Protein AF-0000000079720650 (afdb_homodimer)

Structure (mmCIF, N/CA/C/O backbone):
data_AF-0000000079720650-model_v1
#
loop_
_entity.id
_entity.type
_entity.pdbx_description
1 polymer 'Uncharacterized protein'
#
loop_
_atom_site.group_PDB
_atom_site.id
_atom_site.type_symbol
_atom_site.label_atom_id
_atom_site.label_alt_id
_atom_site.label_comp_id
_atom_site.label_asym_id
_atom_site.label_entity_id
_atom_site.label_seq_id
_atom_site.pdbx_PDB_ins_code
_atom_site.Cartn_x
_atom_site.Cartn_y
_atom_site.Cartn_z
_atom_site.occupancy
_atom_site.B_iso_or_equiv
_atom_site.auth_seq_id
_atom_site.auth_comp_id
_atom_site.auth_asym_id
_atom_site.auth_atom_id
_atom_site.pdbx_PDB_model_num
ATOM 1 N N . MET A 1 1 ? 18.891 -7.133 4.051 1 75 1 MET A N 1
ATOM 2 C CA . MET A 1 1 ? 18.141 -6.496 5.133 1 75 1 MET A CA 1
ATOM 3 C C . MET A 1 1 ? 16.641 -6.582 4.875 1 75 1 MET A C 1
ATOM 5 O O . MET A 1 1 ? 16.172 -6.305 3.768 1 75 1 MET A O 1
ATOM 9 N N . LYS A 1 2 ? 15.773 -7.188 5.703 1 91.5 2 LYS A N 1
ATOM 10 C CA . LYS A 1 2 ? 14.336 -7.398 5.562 1 91.5 2 LYS A CA 1
ATOM 11 C C . LYS A 1 2 ? 13.57 -6.105 5.824 1 91.5 2 LYS A C 1
ATOM 13 O O . LYS A 1 2 ? 13.977 -5.285 6.648 1 91.5 2 LYS A O 1
ATOM 18 N N . GLN A 1 3 ? 12.688 -5.852 5.008 1 97.38 3 GLN A N 1
ATOM 19 C CA . GLN A 1 3 ? 11.891 -4.633 5.113 1 97.38 3 GLN A CA 1
ATOM 20 C C . GLN A 1 3 ? 10.445 -4.887 4.699 1 97.38 3 GLN A C 1
ATOM 22 O O . GLN A 1 3 ? 10.117 -5.953 4.18 1 97.38 3 GLN A O 1
ATOM 27 N N . THR A 1 4 ? 9.57 -3.91 5.004 1 98.44 4 THR A N 1
ATOM 28 C CA . THR A 1 4 ? 8.211 -3.9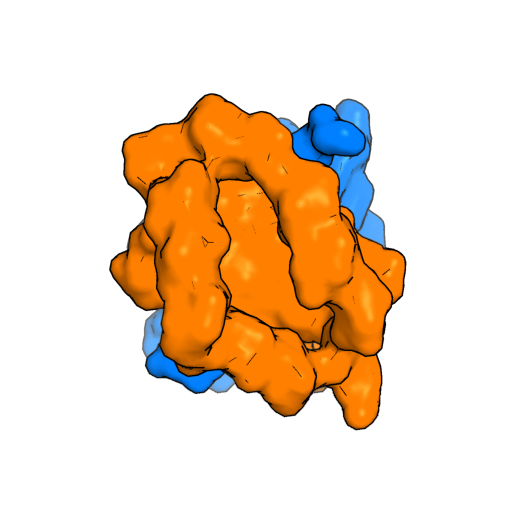36 4.473 1 98.44 4 THR A CA 1
ATOM 29 C C . THR A 1 4 ? 8.164 -3.293 3.088 1 98.44 4 THR A C 1
ATOM 31 O O . THR A 1 4 ? 8.773 -2.244 2.863 1 98.44 4 THR A O 1
ATOM 34 N N . ILE A 1 5 ? 7.543 -3.967 2.119 1 98.62 5 ILE A N 1
ATOM 35 C CA . ILE A 1 5 ? 7.379 -3.465 0.759 1 98.62 5 ILE A CA 1
ATOM 36 C C . ILE A 1 5 ? 5.902 -3.471 0.381 1 98.62 5 ILE A C 1
ATOM 38 O O . ILE A 1 5 ? 5.18 -4.426 0.682 1 98.62 5 ILE A O 1
ATOM 42 N N . VAL A 1 6 ? 5.445 -2.412 -0.229 1 98.81 6 VAL A N 1
ATOM 43 C CA . VAL A 1 6 ? 4.094 -2.355 -0.769 1 98.81 6 VAL A CA 1
ATOM 44 C C . VAL A 1 6 ? 4.137 -2.451 -2.291 1 98.81 6 VAL A C 1
ATOM 46 O O . VAL A 1 6 ? 4.98 -1.823 -2.934 1 98.81 6 VAL A O 1
ATOM 49 N N . THR A 1 7 ? 3.254 -3.27 -2.885 1 98.69 7 THR A N 1
ATOM 50 C CA . THR A 1 7 ? 3.104 -3.299 -4.336 1 98.69 7 THR A CA 1
ATOM 51 C C . THR A 1 7 ? 1.663 -3.002 -4.738 1 98.69 7 THR A C 1
ATOM 53 O O . THR A 1 7 ? 0.732 -3.266 -3.973 1 98.69 7 THR A O 1
ATOM 56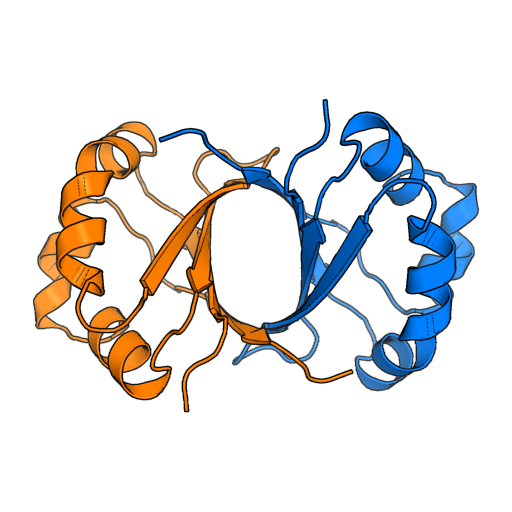 N N . ARG A 1 8 ? 1.528 -2.482 -5.883 1 98.62 8 ARG A N 1
ATOM 57 C CA . ARG A 1 8 ? 0.218 -2.26 -6.484 1 98.62 8 ARG A CA 1
ATOM 58 C C . ARG A 1 8 ? 0.224 -2.639 -7.965 1 98.62 8 ARG A C 1
ATOM 60 O O . ARG A 1 8 ? 1.179 -2.338 -8.68 1 98.62 8 ARG A O 1
ATOM 67 N N . HIS A 1 9 ? -0.815 -3.24 -8.391 1 98.69 9 HIS A N 1
ATOM 68 C CA . HIS A 1 9 ? -1.041 -3.518 -9.805 1 98.69 9 HIS A CA 1
ATOM 69 C C . HIS A 1 9 ? -2.521 -3.742 -10.086 1 98.69 9 HIS A C 1
ATOM 71 O O . HIS A 1 9 ? -3.311 -3.965 -9.172 1 98.69 9 HIS A O 1
ATOM 77 N N . ARG A 1 10 ? -2.842 -3.611 -11.367 1 98.69 10 ARG A N 1
ATOM 78 C CA . ARG A 1 10 ? -4.18 -3.988 -11.82 1 98.69 10 ARG A CA 1
ATOM 79 C C . ARG A 1 10 ? -4.211 -5.441 -12.281 1 98.69 10 ARG A C 1
ATOM 81 O O . ARG A 1 10 ? -3.168 -6.023 -12.586 1 98.69 10 ARG A O 1
ATOM 88 N N . VAL A 1 11 ? -5.391 -5.934 -12.289 1 98.81 11 VAL A N 1
ATOM 89 C CA . VAL A 1 11 ? -5.605 -7.285 -12.789 1 98.81 11 VAL A CA 1
ATOM 90 C C . VAL A 1 11 ? -6.73 -7.285 -13.82 1 98.81 11 VAL A C 1
ATOM 92 O O . VAL A 1 11 ? -7.594 -6.402 -13.805 1 98.81 11 VAL A O 1
ATOM 95 N N . GLY A 1 12 ? -6.695 -8.211 -14.672 1 98.75 12 GLY A N 1
ATOM 96 C CA . GLY A 1 12 ? -7.711 -8.305 -15.711 1 98.75 12 GLY A CA 1
ATOM 97 C C . GLY A 1 12 ? -9.039 -8.82 -15.195 1 98.75 12 GLY A C 1
ATOM 98 O O . GLY A 1 12 ? -10.094 -8.477 -15.734 1 98.75 12 GLY A O 1
ATOM 99 N N . ASN A 1 13 ? -9.023 -9.70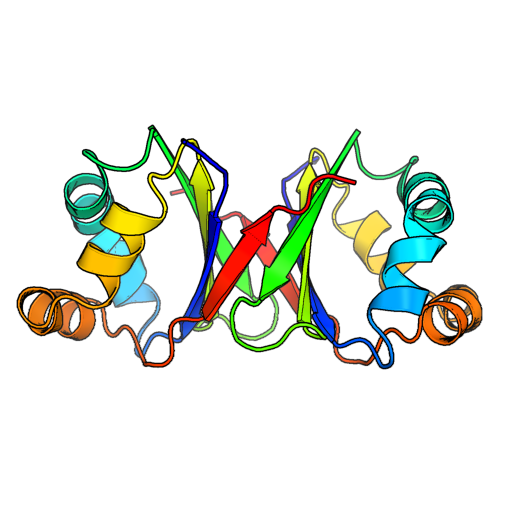3 -14.148 1 98.62 13 ASN A N 1
ATOM 100 C CA . ASN A 1 13 ? -10.195 -10.312 -13.531 1 98.62 13 ASN A CA 1
ATOM 101 C C . ASN A 1 13 ? -9.961 -10.609 -12.055 1 98.62 13 ASN A C 1
ATOM 103 O O . ASN A 1 13 ? -9.234 -11.547 -11.711 1 98.62 13 ASN A O 1
ATOM 107 N N . ILE A 1 14 ? -10.633 -9.914 -11.172 1 98.38 14 ILE A N 1
ATOM 108 C CA . ILE A 1 14 ? -10.352 -9.938 -9.742 1 98.38 14 ILE A CA 1
ATOM 109 C C . ILE A 1 14 ? -10.719 -11.305 -9.172 1 98.38 14 ILE A C 1
ATOM 111 O O . ILE A 1 14 ? -10.023 -11.828 -8.297 1 98.38 14 ILE A O 1
ATOM 115 N N . GLU A 1 15 ? -11.766 -11.867 -9.68 1 97.94 15 GLU A N 1
ATOM 116 C CA . GLU A 1 15 ? -12.148 -13.188 -9.18 1 97.94 15 GLU A CA 1
ATOM 117 C C . GLU A 1 15 ? -11.07 -14.227 -9.477 1 97.94 15 GLU A C 1
ATOM 119 O O . GLU A 1 15 ? -10.695 -15.008 -8.602 1 97.94 15 GLU A O 1
ATOM 124 N N . THR A 1 16 ? -10.641 -14.25 -10.688 1 98.5 16 THR A N 1
ATOM 125 C CA . THR A 1 16 ? -9.555 -15.141 -11.086 1 98.5 16 THR A CA 1
ATOM 126 C C . THR A 1 16 ? -8.32 -14.906 -10.219 1 98.5 16 THR A C 1
ATOM 128 O O . THR A 1 16 ? -7.699 -15.859 -9.742 1 98.5 16 THR A O 1
ATOM 131 N N . TRP A 1 17 ? -7.957 -13.688 -10.039 1 98.69 17 TRP A N 1
ATOM 132 C CA . TRP A 1 17 ? -6.773 -13.336 -9.266 1 98.69 17 TRP A CA 1
ATOM 133 C C . TRP A 1 17 ? -6.91 -13.812 -7.824 1 98.69 17 TRP A C 1
ATOM 135 O O . TRP A 1 17 ? -5.988 -14.422 -7.273 1 98.69 17 TRP A O 1
ATOM 145 N N . LEU A 1 18 ? -8.07 -13.547 -7.223 1 98.12 18 LEU A N 1
ATOM 146 C CA . LEU A 1 18 ? -8.281 -13.914 -5.828 1 98.12 18 LEU A CA 1
ATOM 147 C 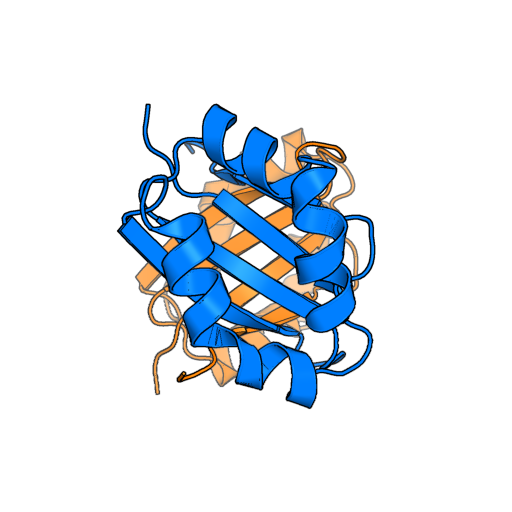C . LEU A 1 18 ? -8.227 -15.422 -5.645 1 98.12 18 LEU A C 1
ATOM 149 O O . LEU A 1 18 ? -7.711 -15.914 -4.641 1 98.12 18 LEU A O 1
ATOM 153 N N . LYS A 1 19 ? -8.633 -16.188 -6.562 1 97.75 19 LYS A N 1
ATOM 154 C CA . LYS A 1 19 ? -8.633 -17.656 -6.496 1 97.75 19 LYS A CA 1
ATOM 155 C C . LYS A 1 19 ? -7.215 -18.203 -6.504 1 97.75 19 LYS A C 1
ATOM 157 O O . LYS A 1 19 ? -6.984 -19.344 -6.07 1 97.75 19 LYS A O 1
ATOM 162 N N . GLY A 1 20 ? -6.312 -17.422 -6.941 1 97.62 20 GLY A N 1
ATOM 163 C CA . GLY A 1 20 ? -4.93 -17.859 -7.055 1 97.62 20 GLY A CA 1
ATOM 164 C C . GLY A 1 20 ? -4.102 -17.547 -5.824 1 97.62 20 GLY A C 1
ATOM 165 O O . GLY A 1 20 ? -2.873 -17.609 -5.859 1 97.62 20 GLY A O 1
ATOM 166 N N . HIS A 1 21 ? -4.695 -17.281 -4.723 1 97.5 21 HIS A N 1
ATOM 167 C CA . HIS A 1 21 ? -4.008 -16.828 -3.514 1 97.5 21 HIS A CA 1
ATOM 168 C C . HIS A 1 21 ? -2.93 -17.812 -3.092 1 97.5 21 HIS A C 1
ATOM 170 O O . HIS A 1 21 ? -1.796 -17.422 -2.809 1 97.5 21 HIS A O 1
ATOM 176 N N . GLU A 1 22 ? -3.186 -19.125 -3.107 1 97 22 GLU A N 1
ATOM 177 C CA . GLU A 1 22 ? -2.227 -20.125 -2.639 1 97 22 GLU A CA 1
ATOM 178 C C . GLU A 1 22 ? -0.995 -20.172 -3.537 1 97 22 GLU A C 1
ATOM 180 O O . GLU A 1 22 ? 0.111 -20.453 -3.068 1 97 22 GLU A O 1
ATOM 185 N N . ASP A 1 23 ? -1.161 -19.859 -4.812 1 96.88 23 ASP A N 1
ATOM 186 C CA . ASP A 1 23 ? -0.017 -19.781 -5.715 1 96.88 23 ASP A CA 1
ATOM 187 C C . ASP A 1 23 ? 0.953 -18.688 -5.266 1 96.88 23 ASP A C 1
ATOM 189 O O . ASP A 1 23 ? 2.17 -18.875 -5.289 1 96.88 23 ASP A O 1
ATOM 193 N N . ARG A 1 24 ? 0.42 -17.609 -4.859 1 96.38 24 ARG A N 1
ATOM 194 C CA . ARG A 1 24 ? 1.246 -16.484 -4.441 1 96.38 24 ARG A CA 1
ATOM 195 C C . ARG A 1 24 ? 1.934 -16.766 -3.111 1 96.38 24 ARG A C 1
ATOM 197 O O . ARG A 1 24 ? 3.076 -16.359 -2.896 1 96.38 24 ARG A O 1
ATOM 204 N N . VAL A 1 25 ? 1.177 -17.406 -2.209 1 97.25 25 VAL A N 1
ATOM 205 C CA . VAL A 1 25 ? 1.794 -17.797 -0.947 1 97.25 25 VAL A CA 1
ATOM 206 C C . VAL A 1 25 ? 3.035 -18.641 -1.223 1 97.25 25 VAL A C 1
ATOM 208 O O . VAL A 1 25 ? 4.105 -18.391 -0.666 1 97.25 25 VAL A O 1
ATOM 211 N N . LYS A 1 26 ? 2.898 -19.625 -2.117 1 97.38 26 LYS A N 1
ATOM 212 C CA . LYS A 1 26 ? 4.023 -20.484 -2.463 1 97.38 26 LYS A CA 1
ATOM 213 C C . LYS A 1 26 ? 5.125 -19.703 -3.17 1 97.38 26 LYS A C 1
ATOM 215 O O . LYS A 1 26 ? 6.309 -19.875 -2.869 1 97.38 26 LYS A O 1
ATOM 220 N N . LEU A 1 27 ? 4.738 -18.875 -4.078 1 97.31 27 LEU A N 1
ATOM 221 C CA . LEU A 1 27 ? 5.672 -18.125 -4.914 1 97.31 27 LEU A CA 1
ATOM 222 C C . LEU A 1 27 ? 6.566 -17.234 -4.062 1 97.31 27 LEU A C 1
ATOM 224 O O . LEU A 1 27 ? 7.766 -17.109 -4.324 1 97.31 27 LEU A O 1
ATOM 228 N N . PHE A 1 28 ? 6 -16.578 -3.033 1 97.75 28 PHE A N 1
ATOM 229 C CA . PHE A 1 28 ? 6.738 -15.562 -2.303 1 97.75 28 PHE A CA 1
ATOM 230 C C . PHE A 1 28 ? 7.25 -16.109 -0.975 1 97.75 28 PHE A C 1
ATOM 232 O O . PHE A 1 28 ? 7.945 -15.406 -0.236 1 97.75 28 PHE A O 1
ATOM 239 N N . ALA A 1 29 ? 7.086 -17.391 -0.61 1 97.25 29 ALA A N 1
ATOM 240 C CA . ALA A 1 29 ? 7.336 -17.984 0.706 1 97.25 29 ALA A CA 1
ATOM 241 C C . ALA A 1 29 ? 8.797 -17.828 1.104 1 97.25 29 ALA A C 1
ATOM 243 O O . ALA A 1 29 ? 9.117 -17.672 2.285 1 97.25 29 ALA A O 1
ATOM 244 N N . ASP A 1 30 ? 9.68 -17.797 0.178 1 96.75 30 ASP A N 1
ATOM 245 C CA . ASP A 1 30 ? 11.102 -17.828 0.494 1 96.75 30 ASP A CA 1
ATOM 246 C C . ASP A 1 30 ? 11.648 -16.422 0.712 1 96.75 30 ASP A C 1
ATOM 248 O O . ASP A 1 30 ? 12.766 -16.25 1.193 1 96.75 30 ASP A O 1
ATOM 252 N N . VAL A 1 31 ? 10.836 -15.398 0.422 1 97.62 31 VAL A N 1
ATOM 253 C CA . VAL A 1 31 ? 11.461 -14.078 0.391 1 97.62 31 VAL A CA 1
ATOM 254 C C . VAL A 1 31 ? 10.68 -13.117 1.285 1 97.62 31 VAL A C 1
ATOM 256 O O . VAL A 1 31 ? 11.062 -11.961 1.456 1 97.62 31 VAL A O 1
ATOM 259 N N . VAL A 1 32 ? 9.492 -13.531 1.832 1 98 32 VAL A N 1
ATOM 260 C CA . VAL A 1 32 ? 8.695 -12.734 2.764 1 98 32 VAL A CA 1
ATOM 261 C C . VAL A 1 32 ? 8.203 -13.617 3.906 1 98 32 VAL A C 1
ATOM 263 O O . VAL A 1 32 ? 8.078 -14.828 3.75 1 98 32 VAL A O 1
ATOM 266 N N . SER A 1 33 ? 7.898 -13.055 5.02 1 98.19 33 SER A N 1
ATOM 267 C CA . SER A 1 33 ? 7.309 -13.797 6.129 1 98.19 33 SER A CA 1
ATOM 268 C C . SER A 1 33 ? 5.797 -13.906 5.98 1 98.19 33 SER A C 1
ATOM 270 O O . SER A 1 33 ? 5.203 -14.922 6.363 1 98.19 33 SER A O 1
ATOM 272 N N . SER A 1 34 ? 5.168 -12.828 5.477 1 97.94 34 SER A N 1
ATOM 273 C CA . SER A 1 34 ? 3.727 -12.75 5.262 1 97.94 34 SER A CA 1
ATOM 274 C C . SER A 1 34 ? 3.369 -11.586 4.34 1 97.94 34 SER A C 1
ATOM 276 O O . SER A 1 34 ? 4.223 -10.766 4.008 1 97.94 34 SER A O 1
ATOM 278 N N . PHE A 1 35 ? 2.174 -11.617 3.873 1 98.25 35 PHE A N 1
ATOM 279 C CA . PHE A 1 35 ? 1.646 -10.453 3.174 1 98.25 35 PHE A CA 1
ATOM 280 C C . PHE A 1 35 ? 0.141 -10.336 3.383 1 98.25 35 PHE A C 1
ATOM 282 O O . PHE A 1 35 ? -0.53 -11.32 3.693 1 98.25 35 PHE A O 1
ATOM 289 N N . ARG A 1 36 ? -0.375 -9.156 3.279 1 98.56 36 ARG A N 1
ATOM 290 C CA . ARG A 1 36 ? -1.796 -8.828 3.309 1 98.56 36 ARG A CA 1
ATOM 291 C C . ARG A 1 36 ? -2.248 -8.25 1.972 1 98.56 36 ARG A C 1
ATOM 293 O O . ARG A 1 36 ? -1.479 -7.566 1.29 1 98.56 36 ARG A O 1
ATOM 300 N N . THR A 1 37 ? -3.424 -8.555 1.643 1 98.75 37 THR A N 1
ATOM 301 C CA . THR A 1 37 ? -4 -8.133 0.372 1 98.75 37 THR A CA 1
ATOM 302 C C . THR A 1 37 ? -5.047 -7.043 0.591 1 98.75 37 THR A C 1
ATOM 304 O O . THR A 1 37 ? -5.871 -7.141 1.504 1 98.75 37 THR A O 1
ATOM 307 N N . PHE A 1 38 ? -5.02 -6.047 -0.186 1 98.69 38 PHE A N 1
ATOM 308 C CA . PHE A 1 38 ? -5.977 -4.949 -0.192 1 98.69 38 PHE A CA 1
ATOM 309 C C . PHE A 1 38 ? -6.547 -4.734 -1.589 1 98.69 38 PHE A C 1
ATOM 311 O O . PHE A 1 38 ? -5.922 -5.105 -2.584 1 98.69 38 PHE A O 1
ATOM 318 N N . GLN A 1 39 ? -7.727 -4.137 -1.605 1 98.38 39 GLN A N 1
ATOM 319 C CA . GLN A 1 39 ? -8.367 -3.721 -2.85 1 98.38 39 GLN A CA 1
ATOM 320 C C . GLN A 1 39 ? -8.766 -2.248 -2.795 1 98.38 39 GLN A C 1
ATOM 322 O O . GLN A 1 39 ? -9.273 -1.775 -1.777 1 98.38 39 GLN A O 1
ATOM 327 N N . ASP A 1 40 ? -8.477 -1.533 -4 1 97.88 40 ASP A N 1
ATOM 328 C CA . ASP A 1 40 ? -8.93 -0.147 -4.051 1 97.88 40 ASP A CA 1
ATOM 329 C C . ASP A 1 40 ? -10.445 -0.06 -3.926 1 97.88 40 ASP A C 1
ATOM 331 O O . ASP A 1 40 ? -11.172 -0.788 -4.605 1 97.88 40 ASP A O 1
ATOM 335 N N . ALA A 1 41 ? -10.844 0.917 -3.109 1 95.62 41 ALA A N 1
ATOM 336 C CA . ALA A 1 41 ? -12.273 1.056 -2.834 1 95.62 41 ALA A CA 1
ATOM 337 C C . ALA A 1 41 ? -13.039 1.424 -4.098 1 95.62 41 ALA A C 1
ATOM 339 O O . ALA A 1 41 ? -14.18 0.994 -4.285 1 95.62 41 ALA A O 1
ATOM 340 N N . ASN A 1 42 ? -12.422 2.156 -5.012 1 95.56 42 ASN A N 1
ATOM 341 C CA . ASN A 1 42 ? -13.141 2.674 -6.172 1 95.56 42 ASN A CA 1
ATOM 342 C C . ASN A 1 42 ? -12.75 1.938 -7.449 1 95.56 42 ASN A C 1
ATOM 344 O O . ASN A 1 42 ? -13.203 2.287 -8.539 1 95.56 42 ASN A O 1
ATOM 348 N N . ASP A 1 43 ? -11.867 1.008 -7.406 1 97.69 43 ASP A N 1
ATOM 349 C CA . ASP A 1 43 ? -11.445 0.177 -8.531 1 97.69 43 ASP A CA 1
ATOM 350 C C . ASP A 1 43 ? -11.148 -1.251 -8.078 1 97.69 43 ASP A C 1
ATOM 352 O O . ASP A 1 43 ? -10.016 -1.573 -7.723 1 97.69 43 ASP A O 1
ATOM 356 N N . PRO A 1 44 ? -12.094 -2.107 -8.141 1 95.94 44 PRO A N 1
ATOM 357 C CA . PRO A 1 44 ? -11.922 -3.457 -7.598 1 95.94 44 PRO A CA 1
ATOM 358 C C . PRO A 1 44 ? -10.836 -4.25 -8.32 1 95.94 44 PRO A C 1
ATOM 360 O O . PRO A 1 44 ? -10.414 -5.305 -7.84 1 95.94 44 PRO A O 1
ATOM 363 N N . ASN A 1 45 ? -10.414 -3.828 -9.477 1 98.56 45 ASN A N 1
ATOM 364 C CA . ASN A 1 45 ? -9.383 -4.555 -10.211 1 98.56 45 ASN A CA 1
ATOM 365 C C . ASN A 1 45 ? -7.988 -4.02 -9.891 1 98.56 45 ASN A C 1
ATOM 367 O O . ASN A 1 45 ? -7.008 -4.43 -10.508 1 98.56 45 ASN A O 1
ATOM 371 N N . SER A 1 46 ? -7.902 -3.117 -8.977 1 98.56 46 SER A N 1
ATOM 372 C CA . SER A 1 46 ? -6.633 -2.617 -8.461 1 98.56 46 SER A CA 1
ATOM 373 C C . SER A 1 46 ? -6.309 -3.221 -7.098 1 98.56 46 SER A C 1
ATOM 375 O O . SER A 1 46 ? -7.07 -3.051 -6.141 1 98.56 46 SER A O 1
ATOM 377 N N . VAL A 1 47 ? -5.145 -3.984 -7.004 1 98.75 47 VAL A N 1
ATOM 378 C CA . VAL A 1 47 ? -4.812 -4.711 -5.781 1 98.75 47 VAL A CA 1
ATOM 379 C C . VAL A 1 47 ? -3.506 -4.172 -5.203 1 98.75 47 VAL A C 1
ATOM 381 O O . VAL A 1 47 ? -2.615 -3.75 -5.945 1 98.75 47 VAL A O 1
ATOM 384 N N . VAL A 1 48 ? -3.463 -4.168 -3.951 1 98.81 48 VAL A N 1
ATOM 385 C CA . VAL A 1 48 ? -2.295 -3.775 -3.168 1 98.81 48 VAL A CA 1
ATOM 386 C C . VAL A 1 48 ? -1.861 -4.93 -2.271 1 98.81 48 VAL A C 1
ATOM 388 O O . VAL A 1 48 ? -2.699 -5.598 -1.658 1 98.81 48 VAL A O 1
ATOM 391 N N . LEU A 1 49 ? -0.61 -5.199 -2.246 1 98.88 49 LEU A N 1
ATOM 392 C CA . LEU A 1 49 ? -0.034 -6.16 -1.311 1 98.88 49 LEU A CA 1
ATOM 393 C C . LEU A 1 49 ? 0.986 -5.484 -0.4 1 98.88 49 LEU A C 1
ATOM 395 O O . LEU A 1 49 ? 1.814 -4.699 -0.864 1 98.88 49 LEU A O 1
ATOM 399 N N . VAL A 1 50 ? 0.867 -5.719 0.867 1 98.88 50 VAL A N 1
ATOM 400 C CA . VAL A 1 50 ? 1.874 -5.312 1.844 1 98.88 50 VAL A CA 1
ATOM 401 C C . VAL A 1 50 ? 2.68 -6.531 2.289 1 98.88 50 VAL A C 1
ATOM 403 O O . VAL A 1 50 ? 2.17 -7.395 3.008 1 98.88 50 VAL A O 1
ATOM 406 N N . PHE A 1 51 ? 3.975 -6.551 1.883 1 98.75 51 PHE A N 1
ATOM 407 C CA . PHE A 1 51 ? 4.883 -7.656 2.172 1 98.75 51 PHE A CA 1
ATOM 408 C C . PHE A 1 51 ? 5.707 -7.367 3.42 1 98.75 51 PHE A C 1
ATOM 410 O O . PHE A 1 51 ? 6.363 -6.328 3.512 1 98.75 51 PHE A O 1
ATOM 417 N N . GLU A 1 52 ? 5.688 -8.336 4.398 1 98.5 52 GLU A N 1
ATOM 418 C CA . GLU A 1 52 ? 6.48 -8.195 5.617 1 98.5 52 GLU A CA 1
ATOM 419 C C . GLU A 1 52 ? 7.766 -9.016 5.539 1 98.5 52 GLU A C 1
ATOM 421 O O . GLU A 1 52 ? 7.754 -10.148 5.051 1 98.5 52 GLU A O 1
ATOM 426 N N . ASP A 1 53 ? 8.875 -8.383 6.027 1 98.19 53 ASP A N 1
ATOM 427 C CA . ASP A 1 53 ? 10.188 -9.016 6.113 1 98.19 53 ASP A CA 1
ATOM 428 C C . ASP A 1 53 ? 10.68 -9.445 4.73 1 98.19 53 ASP A C 1
ATOM 430 O O . ASP A 1 53 ? 11.203 -10.547 4.57 1 98.19 53 ASP A O 1
ATOM 434 N N . ALA A 1 54 ? 10.406 -8.531 3.758 1 98.31 54 ALA A N 1
ATOM 435 C CA . ALA A 1 54 ? 10.758 -8.836 2.373 1 98.31 54 ALA A CA 1
ATOM 436 C C . ALA A 1 54 ? 12.242 -8.602 2.111 1 98.31 54 ALA A C 1
ATOM 438 O O . ALA A 1 54 ? 12.805 -7.602 2.568 1 98.31 54 ALA A O 1
ATOM 439 N N . ASP A 1 55 ? 12.844 -9.594 1.452 1 97.31 55 ASP A N 1
ATOM 440 C CA . ASP A 1 55 ? 14.109 -9.328 0.778 1 97.31 55 ASP A CA 1
ATOM 441 C C . ASP A 1 55 ? 13.891 -8.555 -0.517 1 97.31 55 ASP A C 1
ATOM 443 O O . ASP A 1 55 ? 13.484 -9.117 -1.528 1 97.31 55 ASP A O 1
ATOM 447 N N . MET A 1 56 ? 14.164 -7.312 -0.458 1 94.12 56 MET A N 1
ATOM 448 C CA . MET A 1 56 ? 13.828 -6.418 -1.561 1 94.12 56 MET A CA 1
ATOM 449 C C . MET A 1 56 ? 14.422 -6.918 -2.871 1 94.12 56 MET A C 1
ATOM 451 O O . MET A 1 56 ? 13.75 -6.93 -3.902 1 94.12 56 MET A O 1
ATOM 455 N N . GLU A 1 57 ? 15.734 -7.254 -2.932 1 95.12 57 GLU A N 1
ATOM 456 C CA . GLU A 1 57 ? 16.406 -7.719 -4.145 1 95.12 57 GLU A CA 1
ATOM 457 C C . GLU A 1 57 ? 15.75 -8.984 -4.684 1 95.12 57 GLU A C 1
ATOM 459 O O . GLU A 1 57 ? 15.445 -9.078 -5.875 1 95.12 57 GLU A O 1
ATOM 464 N N . LYS A 1 58 ? 15.492 -9.938 -3.84 1 96.88 58 LYS A N 1
ATOM 465 C CA . LYS A 1 58 ? 14.93 -11.211 -4.262 1 96.88 58 LYS A CA 1
ATOM 466 C C . LYS A 1 58 ? 13.477 -11.055 -4.699 1 96.88 58 LYS A C 1
ATOM 468 O O . LYS A 1 58 ? 13.039 -11.68 -5.668 1 96.88 58 LYS A O 1
ATOM 473 N N . LEU A 1 59 ? 12.672 -10.219 -3.982 1 96.94 59 LEU A N 1
ATOM 474 C CA . LEU A 1 59 ? 11.297 -9.953 -4.387 1 96.94 59 LEU A CA 1
ATOM 475 C C . LEU A 1 59 ? 11.25 -9.289 -5.762 1 96.94 59 LEU A C 1
ATOM 477 O O . LEU A 1 59 ? 10.469 -9.695 -6.625 1 96.94 59 LEU A O 1
ATOM 481 N N . GLY A 1 60 ? 12.102 -8.297 -5.984 1 94.94 60 GLY A N 1
ATOM 482 C CA . GLY A 1 60 ? 12.211 -7.668 -7.293 1 94.94 60 GLY A CA 1
ATOM 483 C C . GLY A 1 60 ? 12.547 -8.648 -8.398 1 94.94 60 GLY A C 1
ATOM 484 O O . GLY A 1 60 ? 12 -8.57 -9.5 1 94.94 60 GLY A O 1
ATOM 485 N N . ALA A 1 61 ? 13.484 -9.57 -8.078 1 96.06 61 ALA A N 1
ATOM 486 C CA . ALA A 1 61 ? 13.883 -10.586 -9.047 1 96.06 61 ALA A CA 1
ATOM 487 C C . ALA A 1 61 ? 12.711 -11.484 -9.422 1 96.06 61 ALA A C 1
ATOM 489 O O . ALA A 1 61 ? 12.523 -11.836 -10.586 1 96.06 61 ALA A O 1
ATOM 490 N N . ILE A 1 62 ? 11.891 -11.867 -8.398 1 96.56 62 ILE A N 1
ATOM 491 C CA . ILE A 1 62 ? 10.719 -12.688 -8.664 1 96.56 62 ILE A CA 1
ATOM 492 C C . ILE A 1 62 ? 9.742 -11.922 -9.555 1 96.56 62 ILE A C 1
ATOM 494 O O . ILE A 1 62 ? 9.273 -12.453 -10.562 1 96.56 62 ILE A O 1
ATOM 498 N N . ILE A 1 63 ? 9.422 -10.672 -9.289 1 95.44 63 ILE A N 1
ATOM 499 C CA . ILE A 1 63 ? 8.438 -9.836 -9.977 1 95.44 63 ILE A CA 1
ATOM 500 C C . ILE A 1 63 ? 8.867 -9.617 -11.422 1 95.44 63 ILE A C 1
ATOM 502 O O . ILE A 1 63 ? 8.031 -9.586 -12.328 1 95.44 63 ILE A O 1
ATOM 506 N N . ASN A 1 64 ? 10.156 -9.609 -11.648 1 94.56 64 ASN A N 1
ATOM 507 C CA . ASN A 1 64 ? 10.656 -9.242 -12.969 1 94.56 64 ASN A CA 1
ATOM 508 C C . ASN A 1 64 ? 11.18 -10.461 -13.727 1 94.56 64 ASN A C 1
ATOM 510 O O . ASN A 1 64 ? 11.695 -10.328 -14.836 1 94.56 64 ASN A O 1
ATOM 514 N N . ASP A 1 65 ? 11.07 -11.625 -13.078 1 95.25 65 ASP A N 1
ATOM 515 C CA . ASP A 1 65 ? 11.562 -12.852 -13.703 1 95.25 65 ASP A CA 1
ATOM 516 C C . ASP A 1 65 ? 10.688 -13.242 -14.898 1 95.25 65 ASP A C 1
ATOM 518 O O . ASP A 1 65 ? 9.508 -13.539 -14.734 1 95.25 65 ASP A O 1
ATOM 522 N N . PRO A 1 66 ? 11.195 -13.258 -16.156 1 95.19 66 PRO A N 1
ATOM 523 C CA . PRO A 1 66 ? 10.406 -13.68 -17.312 1 95.19 66 PRO A CA 1
ATOM 524 C C . PRO A 1 66 ? 9.789 -15.062 -17.125 1 95.19 66 PRO A C 1
ATOM 526 O O . PRO A 1 66 ? 8.742 -15.367 -17.719 1 95.19 66 PRO A O 1
ATOM 529 N N . LYS A 1 67 ? 10.305 -15.906 -16.266 1 95.25 67 LYS A N 1
ATOM 530 C CA . LYS A 1 67 ? 9.781 -17.25 -16.031 1 95.25 67 LYS A CA 1
ATOM 531 C C . LYS A 1 67 ? 8.43 -17.188 -15.32 1 95.25 67 LYS A C 1
ATOM 533 O O . LYS A 1 67 ? 7.664 -18.156 -15.344 1 95.25 67 LYS A O 1
ATOM 538 N N . ASN A 1 68 ? 8.18 -16.016 -14.703 1 95.12 68 ASN A N 1
ATOM 539 C CA . ASN A 1 68 ? 6.926 -15.883 -13.969 1 95.12 68 ASN A CA 1
ATOM 540 C C . ASN A 1 68 ? 5.852 -15.195 -14.812 1 95.12 68 ASN A C 1
ATOM 542 O O . ASN A 1 68 ? 4.789 -14.844 -14.305 1 95.12 68 ASN A O 1
ATOM 546 N N . LYS A 1 69 ? 6.16 -14.977 -16.031 1 95.19 69 LYS A N 1
ATOM 547 C CA . LYS A 1 69 ? 5.168 -14.383 -16.922 1 95.19 69 LYS A CA 1
ATOM 548 C C . LYS A 1 69 ? 3.914 -15.242 -17 1 95.19 69 LYS A C 1
ATOM 550 O O . LYS A 1 69 ? 2.797 -14.719 -17.031 1 95.19 69 LYS A O 1
ATOM 555 N N . ALA A 1 70 ? 4.039 -16.516 -17.016 1 95.19 70 ALA A N 1
ATOM 556 C CA . ALA A 1 70 ? 2.908 -17.438 -17.141 1 95.19 70 ALA A CA 1
ATOM 557 C C . ALA A 1 70 ? 1.986 -17.312 -15.922 1 95.19 70 ALA A C 1
ATOM 559 O O . ALA A 1 70 ? 0.761 -17.328 -16.062 1 95.19 70 ALA A O 1
ATOM 560 N N . ILE A 1 71 ? 2.633 -17.219 -14.75 1 96.06 71 ILE A N 1
ATOM 561 C CA . ILE A 1 71 ? 1.811 -17.078 -13.555 1 96.06 71 ILE A CA 1
ATOM 562 C C . ILE A 1 71 ? 1.102 -15.734 -13.555 1 96.06 71 ILE A C 1
ATOM 564 O O . ILE A 1 71 ? -0.058 -15.633 -13.148 1 96.06 71 ILE A O 1
ATOM 568 N N . LYS A 1 72 ? 1.733 -14.648 -13.977 1 97.5 72 LYS A N 1
ATOM 569 C CA . LYS A 1 72 ? 1.102 -13.336 -14.094 1 97.5 72 LYS A CA 1
ATOM 570 C C . LYS A 1 72 ? -0.088 -13.383 -15.055 1 97.5 72 LYS A C 1
ATOM 572 O O . LYS A 1 72 ? -1.151 -12.836 -14.758 1 97.5 72 LYS A O 1
ATOM 577 N N . ASP A 1 73 ? 0.106 -14.094 -16.156 1 97.94 73 ASP A N 1
ATOM 578 C CA . ASP A 1 73 ? -0.973 -14.234 -17.141 1 97.94 73 ASP A CA 1
ATOM 579 C C . ASP A 1 73 ? -2.145 -15.016 -16.547 1 97.94 73 ASP A C 1
ATOM 581 O O . ASP A 1 73 ? -3.299 -14.602 -16.672 1 97.94 73 ASP A O 1
ATOM 585 N N . ARG A 1 74 ? -1.834 -16.047 -15.914 1 98 74 ARG A N 1
ATOM 586 C CA . ARG A 1 74 ? -2.854 -16.906 -15.305 1 98 74 ARG A CA 1
ATOM 587 C C . ARG A 1 74 ? -3.664 -16.125 -14.273 1 98 74 ARG A C 1
ATOM 589 O O . ARG A 1 74 ? -4.879 -16.312 -14.164 1 98 74 ARG A O 1
ATOM 596 N N . HIS A 1 75 ? -2.965 -15.258 -13.594 1 98.25 75 HIS A N 1
ATOM 597 C CA . HIS A 1 75 ? -3.617 -14.492 -12.539 1 98.25 75 HIS A CA 1
ATOM 598 C C . HIS A 1 75 ? -4.059 -13.125 -13.047 1 98.25 75 HIS A C 1
ATOM 600 O O . HIS A 1 75 ? -4.441 -12.258 -12.258 1 98.25 75 HIS A O 1
ATOM 606 N N . THR A 1 76 ? -3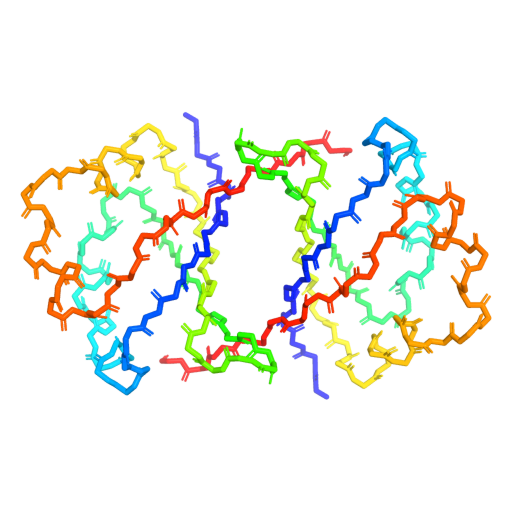.893 -12.867 -14.352 1 98.62 76 THR A N 1
ATOM 607 C CA . THR A 1 76 ? -4.379 -11.695 -15.07 1 98.62 76 THR A CA 1
ATOM 608 C C . THR A 1 76 ? -3.748 -10.422 -14.508 1 98.62 76 THR A C 1
ATOM 610 O O . THR A 1 76 ? -4.406 -9.383 -14.422 1 98.62 76 THR A O 1
ATOM 613 N N . VAL A 1 77 ? -2.473 -10.547 -13.984 1 98.56 77 VAL A N 1
ATOM 614 C CA . VAL A 1 77 ? -1.724 -9.391 -13.508 1 98.56 77 VAL A CA 1
ATOM 615 C C . VAL A 1 77 ? -1.363 -8.484 -14.68 1 98.56 77 VAL A C 1
ATOM 617 O O . VAL A 1 77 ? -0.896 -8.953 -15.719 1 98.56 77 VAL A O 1
ATOM 620 N N . LEU A 1 78 ? -1.616 -7.188 -14.578 1 98.25 78 LEU A N 1
ATOM 621 C CA . LEU A 1 78 ? -1.261 -6.219 -15.602 1 98.25 78 LEU A CA 1
ATOM 622 C C . LEU A 1 78 ? -0.069 -5.371 -15.164 1 98.25 78 LEU A C 1
ATOM 624 O O . LEU A 1 78 ? 0.051 -5.023 -13.992 1 98.25 78 LEU A O 1
ATOM 628 N N . GLU A 1 79 ? 0.807 -5.098 -16.125 1 96.31 79 GLU A N 1
ATOM 629 C CA . GLU A 1 79 ? 1.907 -4.164 -15.898 1 96.31 79 GLU A CA 1
ATOM 630 C C . GLU A 1 79 ? 1.439 -2.719 -16.031 1 96.31 79 GLU A C 1
ATOM 632 O O . GLU A 1 79 ? 0.461 -2.438 -16.719 1 96.31 79 GLU A O 1
ATOM 637 N N . PRO A 1 80 ? 2.146 -1.749 -15.297 1 96.56 80 PRO A N 1
ATOM 638 C CA . PRO A 1 80 ? 3.305 -1.989 -14.438 1 96.56 80 PRO A CA 1
ATOM 639 C C . PRO A 1 80 ? 2.912 -2.418 -13.023 1 96.56 80 PRO A C 1
ATOM 641 O O . PRO A 1 80 ? 1.813 -2.1 -12.562 1 96.56 80 PRO A O 1
ATOM 644 N N . ILE A 1 81 ? 3.701 -3.189 -12.367 1 97.44 81 ILE A N 1
ATOM 645 C CA . ILE A 1 81 ? 3.674 -3.385 -10.922 1 97.44 81 ILE A CA 1
ATOM 646 C C . ILE A 1 81 ? 4.461 -2.27 -10.234 1 97.44 81 ILE A C 1
ATOM 648 O O . ILE A 1 81 ? 5.656 -2.104 -10.484 1 97.44 81 ILE A O 1
ATOM 652 N N . ILE A 1 82 ? 3.812 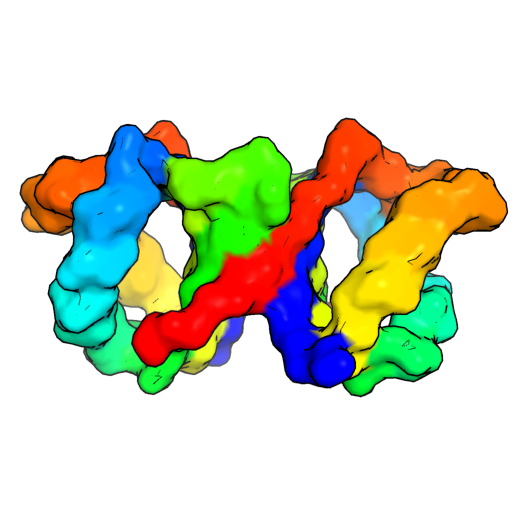-1.533 -9.453 1 97.31 82 ILE A N 1
ATOM 653 C CA . ILE A 1 82 ? 4.438 -0.419 -8.75 1 97.31 82 ILE A CA 1
ATOM 654 C C . ILE A 1 82 ? 4.957 -0.892 -7.391 1 97.31 82 ILE A C 1
ATOM 656 O O . ILE A 1 82 ? 4.227 -1.535 -6.629 1 97.31 82 ILE A O 1
ATOM 660 N N . LEU A 1 83 ? 6.215 -0.603 -7.133 1 97.5 83 LEU A N 1
ATOM 661 C CA . LEU A 1 83 ? 6.809 -0.904 -5.836 1 97.5 83 LEU A CA 1
ATOM 662 C C . LEU A 1 83 ? 6.969 0.364 -5.004 1 97.5 83 LEU A C 1
ATOM 664 O O . LEU A 1 83 ? 7.406 1.396 -5.512 1 97.5 83 LEU A O 1
ATOM 668 N N . SER A 1 84 ? 6.578 0.259 -3.762 1 98.12 84 SER A N 1
ATOM 669 C CA . SER A 1 84 ? 6.785 1.342 -2.805 1 98.12 84 SER A CA 1
ATOM 670 C C . SER A 1 84 ? 7.594 0.871 -1.603 1 98.12 84 SER A C 1
ATOM 672 O O . SER A 1 84 ? 7.305 -0.178 -1.022 1 98.12 84 SER A O 1
ATOM 674 N N . LEU A 1 85 ? 8.562 1.695 -1.266 1 97.25 85 LEU A N 1
ATOM 675 C CA . LEU A 1 85 ? 9.5 1.334 -0.208 1 97.25 85 LEU A CA 1
ATOM 676 C C . LEU A 1 85 ? 9.25 2.162 1.048 1 97.25 85 LEU A C 1
ATOM 678 O O . LEU A 1 85 ? 8.969 3.359 0.961 1 97.25 85 LEU A O 1
ATOM 682 N N . GLN A 1 86 ? 9.422 1.464 2.24 1 97.81 86 GLN A N 1
ATOM 683 C CA . GLN A 1 86 ? 9.141 2.121 3.512 1 97.81 86 GLN A CA 1
ATOM 684 C C . GLN A 1 86 ? 10.195 3.178 3.83 1 97.81 86 GLN A C 1
ATOM 686 O O . GLN A 1 86 ? 11.391 2.941 3.65 1 97.81 86 GLN A O 1
ATOM 691 N N . LEU A 1 87 ? 9.734 4.289 4.227 1 96.56 87 LEU A N 1
ATOM 692 C CA . LEU A 1 87 ? 10.633 5.34 4.688 1 96.56 87 LEU A CA 1
ATOM 693 C C . LEU A 1 87 ? 10.844 5.254 6.195 1 96.56 87 LEU A C 1
ATOM 695 O O . LEU A 1 87 ? 9.945 4.832 6.93 1 96.56 87 LEU A O 1
ATOM 699 N N . SER A 1 88 ? 12.102 5.547 6.68 1 90.25 88 SER A N 1
ATOM 700 C CA . SER A 1 88 ? 12.391 5.699 8.102 1 90.25 88 SER A CA 1
ATOM 701 C C . SER A 1 88 ? 12.242 7.152 8.539 1 90.25 88 SER A C 1
ATOM 703 O O . SER A 1 88 ? 13.07 7.996 8.211 1 90.25 88 SER A O 1
ATOM 705 N N . LEU A 1 89 ? 11.047 7.457 9.109 1 84.81 89 LEU A N 1
ATOM 706 C CA . LEU A 1 89 ? 10.789 8.844 9.484 1 84.81 89 LEU A CA 1
ATOM 707 C C . LEU A 1 89 ? 10.938 9.039 10.984 1 84.81 89 LEU A C 1
ATOM 709 O O . LEU A 1 89 ? 10.742 8.094 11.758 1 84.81 89 LEU A O 1
ATOM 713 N N . MET B 1 1 ? -15.43 -0.905 13.703 1 76.69 1 MET B N 1
ATOM 714 C CA . MET B 1 1 ? -14.477 -2.014 13.648 1 76.69 1 MET B CA 1
ATOM 715 C C . MET B 1 1 ? -13.133 -1.551 13.102 1 76.69 1 MET B C 1
ATOM 717 O O . MET B 1 1 ? -13.078 -0.843 12.094 1 76.69 1 MET B O 1
ATOM 721 N N . LYS B 1 2 ? -11.992 -1.656 13.789 1 92.44 2 LYS B N 1
ATOM 722 C CA . LYS B 1 2 ? -10.656 -1.214 13.414 1 92.44 2 LYS B CA 1
ATOM 723 C C . LYS B 1 2 ? -10.039 -2.146 12.375 1 92.44 2 LYS B C 1
ATOM 725 O O . LYS B 1 2 ? -10.289 -3.354 12.391 1 92.44 2 LYS B O 1
ATOM 730 N N . GLN B 1 3 ? -9.484 -1.57 11.422 1 97.44 3 GLN B N 1
ATOM 731 C CA . GLN B 1 3 ? -8.883 -2.334 10.336 1 97.44 3 GLN B CA 1
ATOM 732 C C . GLN B 1 3 ? -7.617 -1.65 9.828 1 97.44 3 GLN B C 1
ATOM 734 O O . GLN B 1 3 ? -7.32 -0.515 10.203 1 97.44 3 GLN B O 1
ATOM 739 N N . THR B 1 4 ? -6.848 -2.387 9.008 1 98.44 4 THR B N 1
ATOM 740 C CA . THR B 1 4 ? -5.742 -1.772 8.289 1 98.44 4 THR B CA 1
ATOM 741 C C . THR B 1 4 ? -6.227 -1.15 6.98 1 98.44 4 THR B C 1
ATOM 743 O O . THR B 1 4 ? -7.02 -1.754 6.254 1 98.44 4 THR B O 1
ATOM 746 N N . ILE B 1 5 ? -5.84 0.09 6.711 1 98.62 5 ILE B N 1
ATOM 747 C CA . ILE B 1 5 ? -6.191 0.805 5.488 1 98.62 5 ILE B CA 1
ATOM 748 C C . ILE B 1 5 ? -4.922 1.312 4.805 1 98.62 5 ILE B C 1
ATOM 750 O O . ILE B 1 5 ? -4.012 1.815 5.469 1 98.62 5 ILE B O 1
ATOM 754 N N . VAL B 1 6 ? -4.852 1.144 3.514 1 98.81 6 VAL B N 1
ATOM 755 C CA . VAL B 1 6 ? -3.764 1.716 2.729 1 98.81 6 VAL B CA 1
ATOM 756 C C . VAL B 1 6 ? -4.277 2.91 1.928 1 98.81 6 VAL B C 1
ATOM 758 O O . VAL B 1 6 ? -5.367 2.857 1.351 1 98.81 6 VAL B O 1
ATOM 761 N N . THR B 1 7 ? -3.525 4.023 1.922 1 98.69 7 THR B N 1
ATOM 762 C CA . THR B 1 7 ? -3.846 5.152 1.056 1 98.69 7 THR B CA 1
ATOM 763 C C . THR B 1 7 ? -2.672 5.48 0.138 1 98.69 7 THR B C 1
ATOM 765 O O . THR B 1 7 ? -1.516 5.234 0.489 1 98.69 7 THR B O 1
ATOM 768 N N . ARG B 1 8 ? -2.994 6.008 -0.967 1 98.62 8 ARG B N 1
ATOM 769 C CA . ARG B 1 8 ? -1.995 6.508 -1.906 1 98.62 8 ARG B CA 1
ATOM 770 C C . ARG B 1 8 ? -2.414 7.855 -2.482 1 98.62 8 ARG B C 1
ATOM 772 O O . ARG B 1 8 ? -3.584 8.055 -2.816 1 98.62 8 ARG B O 1
ATOM 779 N N . HIS B 1 9 ? -1.484 8.727 -2.617 1 98.69 9 HIS B N 1
ATOM 780 C CA . HIS B 1 9 ? -1.683 9.992 -3.311 1 98.69 9 HIS B CA 1
ATOM 781 C C . HIS B 1 9 ? -0.356 10.578 -3.785 1 98.69 9 HIS B C 1
ATOM 783 O O . HIS B 1 9 ? 0.71 10.148 -3.334 1 98.69 9 HIS B O 1
ATOM 789 N N . ARG B 1 10 ? -0.492 11.492 -4.727 1 98.69 10 ARG B N 1
ATOM 790 C CA . ARG B 1 10 ? 0.672 12.273 -5.133 1 98.69 10 ARG B CA 1
ATOM 791 C C . ARG B 1 10 ? 0.772 13.57 -4.328 1 98.69 10 ARG B C 1
ATOM 793 O O . ARG B 1 10 ? -0.212 14.016 -3.74 1 98.69 10 ARG B O 1
ATOM 800 N N . VAL B 1 11 ? 1.948 14.062 -4.348 1 98.81 11 VAL B N 1
ATOM 801 C CA . VAL B 1 11 ? 2.193 15.344 -3.701 1 98.81 11 VAL B CA 1
ATOM 802 C C . VAL B 1 11 ? 2.912 16.281 -4.668 1 98.81 11 VAL B C 1
ATOM 804 O O . VAL B 1 11 ? 3.59 15.828 -5.594 1 98.81 11 VAL B O 1
ATOM 807 N N . GLY B 1 12 ? 2.75 17.5 -4.453 1 98.75 12 GLY B N 1
ATOM 808 C CA . GLY B 1 12 ? 3.381 18.5 -5.309 1 98.75 12 GLY B CA 1
ATOM 809 C C . GLY B 1 12 ? 4.867 18.656 -5.051 1 98.75 12 GLY B C 1
ATOM 810 O O . GLY B 1 12 ? 5.633 18.984 -5.957 1 98.75 12 GLY B O 1
ATOM 811 N N . ASN B 1 13 ? 5.316 18.453 -3.777 1 98.62 13 ASN B N 1
ATOM 812 C CA . ASN B 1 13 ? 6.699 18.578 -3.336 1 98.62 13 ASN B CA 1
ATOM 813 C C . ASN B 1 13 ? 7 17.625 -2.178 1 98.62 13 ASN B C 1
ATOM 815 O O . ASN B 1 13 ? 6.574 17.875 -1.046 1 98.62 13 ASN B O 1
ATOM 819 N N . ILE B 1 14 ? 7.812 16.625 -2.4 1 98.38 14 ILE B N 1
ATOM 820 C CA . ILE B 1 14 ? 8.016 15.523 -1.455 1 98.38 14 ILE B CA 1
ATOM 821 C C . ILE B 1 14 ? 8.742 16.047 -0.218 1 98.38 14 ILE B C 1
ATOM 823 O O . ILE B 1 14 ? 8.453 15.617 0.903 1 98.38 14 ILE B O 1
ATOM 827 N N . GLU B 1 15 ? 9.648 16.938 -0.425 1 97.94 15 GLU B N 1
ATOM 828 C CA . GLU B 1 15 ? 10.359 17.469 0.728 1 97.94 15 GLU B CA 1
ATOM 829 C C . GLU B 1 15 ? 9.406 18.203 1.671 1 97.94 15 GLU B C 1
ATOM 831 O O . GLU B 1 15 ? 9.453 18 2.885 1 97.94 15 GLU B O 1
ATOM 836 N N . THR B 1 16 ? 8.625 19.062 1.11 1 98.5 16 THR B N 1
ATOM 837 C CA . THR B 1 16 ? 7.609 19.766 1.889 1 98.5 16 THR B CA 1
ATOM 838 C C . THR B 1 16 ? 6.699 18.781 2.613 1 98.5 16 THR B C 1
ATOM 840 O O . THR B 1 16 ? 6.414 18.953 3.801 1 98.5 16 THR B O 1
ATOM 843 N N . TRP B 1 17 ? 6.246 17.812 1.919 1 98.69 17 TRP B N 1
ATOM 844 C CA . TRP B 1 17 ? 5.336 16.812 2.486 1 98.69 17 TRP B CA 1
ATOM 845 C C . TRP B 1 17 ? 5.992 16.062 3.641 1 98.69 17 TRP B C 1
ATOM 847 O O . TRP B 1 17 ? 5.395 15.906 4.707 1 98.69 17 TRP B O 1
ATOM 857 N N . LEU B 1 18 ? 7.23 15.641 3.428 1 98.06 18 LEU B N 1
ATOM 858 C CA . LEU B 1 18 ? 7.934 14.867 4.445 1 98.06 18 LEU B CA 1
ATOM 859 C C . LEU B 1 18 ? 8.164 15.703 5.699 1 98.06 18 LEU B C 1
ATOM 861 O O . LEU B 1 18 ? 8.078 15.188 6.816 1 98.06 18 LEU B O 1
ATOM 865 N N . LYS B 1 19 ? 8.352 16.953 5.609 1 97.75 19 LYS B N 1
ATOM 866 C CA . LYS B 1 19 ? 8.594 17.859 6.734 1 97.75 19 LYS B CA 1
ATOM 867 C C . LYS B 1 19 ? 7.344 18 7.598 1 97.75 19 LYS B C 1
ATOM 869 O O . LYS B 1 19 ? 7.43 18.375 8.766 1 97.75 19 LYS B O 1
ATOM 874 N N . GLY B 1 20 ? 6.254 17.672 7.039 1 97.62 20 GLY B N 1
ATOM 875 C CA . GLY B 1 20 ? 4.984 17.812 7.73 1 97.62 20 GLY B CA 1
ATOM 876 C C . GLY B 1 20 ? 4.559 16.562 8.477 1 97.62 20 GLY B C 1
ATOM 877 O O . GLY B 1 20 ? 3.404 16.453 8.898 1 97.62 20 GLY B O 1
ATOM 878 N N . HIS B 1 21 ? 5.43 15.664 8.742 1 97.5 21 HIS B N 1
ATOM 879 C CA . HIS B 1 21 ? 5.105 14.375 9.328 1 97.5 21 HIS B CA 1
ATOM 880 C C . HIS B 1 21 ? 4.387 14.539 10.664 1 97.5 21 HIS B C 1
ATOM 882 O O . HIS B 1 21 ? 3.361 13.906 10.914 1 97.5 21 HIS B O 1
ATOM 888 N N . GLU B 1 22 ? 4.82 15.445 11.547 1 97.06 22 GLU B N 1
ATOM 889 C CA . GLU B 1 22 ? 4.23 15.602 12.875 1 97.06 22 GLU B CA 1
ATOM 890 C C . GLU B 1 22 ? 2.797 16.125 12.781 1 97.06 22 GLU B C 1
ATOM 892 O O . GLU B 1 22 ? 1.956 15.781 13.617 1 97.06 22 GLU B O 1
ATOM 897 N N . ASP B 1 23 ? 2.5 16.891 11.75 1 97.06 23 ASP B N 1
ATOM 898 C CA . ASP B 1 23 ? 1.128 17.344 11.523 1 97.06 23 ASP B CA 1
ATOM 899 C C . ASP B 1 23 ? 0.198 16.156 11.273 1 97.06 23 ASP B C 1
ATOM 901 O O . ASP B 1 23 ? -0.922 16.109 11.789 1 97.06 23 ASP B O 1
ATOM 905 N N . ARG B 1 24 ? 0.654 15.234 10.523 1 96.5 24 ARG B N 1
ATOM 906 C CA . ARG B 1 24 ? -0.154 14.062 10.195 1 96.5 24 ARG B CA 1
ATOM 907 C C . ARG B 1 24 ? -0.336 13.164 11.406 1 96.5 24 ARG B C 1
ATOM 909 O O . ARG B 1 24 ? -1.404 12.578 11.594 1 96.5 24 ARG B O 1
ATOM 916 N N . VAL B 1 25 ? 0.756 13.008 12.18 1 97.31 25 VAL B N 1
ATOM 917 C CA . VAL B 1 25 ? 0.639 12.234 13.406 1 97.31 25 VAL B CA 1
ATOM 918 C C . VAL B 1 25 ? -0.484 12.805 14.273 1 97.31 25 VAL B C 1
ATOM 920 O O . VAL B 1 25 ? -1.349 12.062 14.75 1 97.31 25 VAL B O 1
ATOM 923 N N . LYS B 1 26 ? -0.49 14.117 14.43 1 97.5 26 LYS B N 1
ATOM 924 C CA . LYS B 1 26 ? -1.523 14.766 15.234 1 97.5 26 LYS B CA 1
ATOM 925 C C . LYS B 1 26 ? -2.896 14.625 14.586 1 97.5 26 LYS B C 1
ATOM 927 O O . LYS B 1 26 ? -3.883 14.336 15.266 1 97.5 26 LYS B O 1
ATOM 932 N N . LEU B 1 27 ? -2.949 14.828 13.312 1 97.44 27 LEU B N 1
ATOM 933 C CA . LEU B 1 27 ? -4.199 14.82 12.562 1 97.44 27 LEU B CA 1
ATOM 934 C C . LEU B 1 27 ? -4.902 13.477 12.68 1 97.44 27 LEU B C 1
ATOM 936 O O . LEU B 1 27 ? -6.125 13.422 12.82 1 97.44 27 LEU B O 1
ATOM 940 N N . PHE B 1 28 ? -4.141 12.375 12.633 1 97.75 28 PHE B N 1
ATOM 941 C CA . PHE B 1 28 ? -4.758 11.055 12.539 1 97.75 28 PHE B CA 1
ATOM 942 C C . PHE B 1 28 ? -4.727 10.344 13.883 1 97.75 28 PHE B C 1
ATOM 944 O O . PHE B 1 28 ? -5.242 9.227 14.016 1 97.75 28 PHE B O 1
ATOM 951 N N . ALA B 1 29 ? -4.27 10.914 15 1 97.31 29 ALA B N 1
ATOM 952 C CA . ALA B 1 29 ? -3.984 10.281 16.281 1 97.31 29 ALA B CA 1
ATOM 953 C C . ALA B 1 29 ? -5.246 9.656 16.875 1 97.31 29 ALA B C 1
ATOM 955 O O . ALA B 1 29 ? -5.18 8.625 17.547 1 97.31 29 ALA B O 1
ATOM 956 N N . ASP B 1 30 ? -6.363 10.195 16.609 1 96.88 30 ASP B N 1
ATOM 957 C CA . ASP B 1 30 ? -7.59 9.758 17.266 1 96.88 30 ASP B CA 1
ATOM 958 C C . ASP B 1 30 ? -8.242 8.602 16.516 1 96.88 30 ASP B C 1
ATOM 960 O O . ASP B 1 30 ? -9.156 7.957 17.016 1 96.88 30 ASP B O 1
ATOM 964 N N . VAL B 1 31 ? -7.742 8.273 15.328 1 97.62 31 VAL B N 1
ATOM 965 C CA . VAL B 1 31 ? -8.531 7.348 14.516 1 97.62 31 VAL B CA 1
ATOM 966 C C . VAL B 1 31 ? -7.66 6.172 14.07 1 97.62 31 VAL B C 1
ATOM 968 O O . VAL B 1 31 ? -8.148 5.234 13.438 1 97.62 31 VAL B O 1
ATOM 971 N N . VAL B 1 32 ? -6.309 6.215 14.305 1 98 32 VAL B N 1
ATOM 972 C CA . VAL B 1 32 ? -5.395 5.121 14.008 1 98 32 VAL B CA 1
ATOM 973 C C . VAL B 1 32 ? -4.434 4.91 15.172 1 98 32 VAL B C 1
ATOM 975 O O . VAL B 1 32 ? -4.188 5.832 15.953 1 98 32 VAL B O 1
ATOM 978 N N . SER B 1 33 ? -3.881 3.777 15.32 1 98.25 33 SER B N 1
ATOM 979 C CA . SER B 1 33 ? -2.869 3.512 16.328 1 98.25 33 SER B CA 1
ATOM 980 C C . SER B 1 33 ? -1.48 3.918 15.852 1 98.25 33 SER B C 1
ATOM 982 O O . SER B 1 33 ? -0.65 4.371 16.641 1 98.25 33 SER B O 1
ATOM 984 N N . SER B 1 34 ? -1.217 3.668 14.547 1 97.88 34 SER B N 1
ATOM 985 C CA . SER B 1 34 ? 0.054 3.988 13.906 1 97.88 34 SER B CA 1
ATOM 986 C C . SER B 1 34 ? -0.079 3.982 12.383 1 97.88 34 SER B C 1
ATOM 988 O O . SER B 1 34 ? -1.109 3.572 11.844 1 97.88 34 SER B O 1
ATOM 990 N N . PHE B 1 35 ? 0.908 4.531 11.758 1 98.25 35 PHE B N 1
ATOM 991 C CA . PHE B 1 35 ? 1.004 4.379 10.312 1 98.25 35 PHE B CA 1
ATOM 992 C C . PHE B 1 35 ? 2.461 4.371 9.859 1 98.25 35 PHE B C 1
ATOM 994 O O . PHE B 1 35 ? 3.336 4.879 10.57 1 98.25 35 PHE B O 1
ATOM 1001 N N . ARG B 1 36 ? 2.73 3.748 8.75 1 98.56 36 ARG B N 1
ATOM 1002 C CA . ARG B 1 36 ? 4.02 3.727 8.062 1 98.56 36 ARG B CA 1
ATOM 1003 C C . ARG B 1 36 ? 3.93 4.426 6.711 1 98.56 36 ARG B C 1
ATOM 1005 O O . ARG B 1 36 ? 2.889 4.379 6.051 1 98.56 36 ARG B O 1
ATOM 1012 N N . THR B 1 37 ? 4.973 5.055 6.387 1 98.69 37 THR B N 1
ATOM 1013 C CA . THR B 1 37 ? 5.043 5.82 5.145 1 98.69 37 THR B CA 1
ATOM 1014 C C . THR B 1 37 ? 5.93 5.113 4.121 1 98.69 37 THR B C 1
ATOM 1016 O O . THR B 1 37 ? 7.004 4.613 4.465 1 98.69 37 THR B O 1
ATOM 1019 N N . PHE B 1 38 ? 5.492 5.051 2.93 1 98.69 38 PHE B N 1
ATOM 1020 C CA . PHE B 1 38 ? 6.223 4.488 1.8 1 98.69 38 PHE B CA 1
ATOM 1021 C C . PHE B 1 38 ? 6.281 5.48 0.643 1 98.69 38 PHE B C 1
ATOM 1023 O O . PHE B 1 38 ? 5.434 6.371 0.541 1 98.69 38 PHE B O 1
ATOM 1030 N N . GLN B 1 39 ? 7.301 5.281 -0.184 1 98.38 39 GLN B N 1
ATOM 1031 C CA . GLN B 1 39 ? 7.441 6.035 -1.426 1 98.38 39 GLN B CA 1
ATOM 1032 C C . GLN B 1 39 ? 7.605 5.102 -2.621 1 98.38 39 GLN B C 1
ATOM 1034 O O . GLN B 1 39 ? 8.336 4.109 -2.543 1 98.38 39 GLN B O 1
ATOM 1039 N N . ASP B 1 40 ? 6.832 5.492 -3.771 1 97.88 40 ASP B N 1
ATOM 1040 C CA . ASP B 1 40 ? 7.027 4.707 -4.984 1 97.88 40 ASP B CA 1
ATOM 1041 C C . ASP B 1 40 ? 8.477 4.785 -5.461 1 97.88 40 ASP B C 1
ATOM 1043 O O . ASP B 1 40 ? 9.055 5.871 -5.539 1 97.88 40 ASP B O 1
ATOM 1047 N N . ALA B 1 41 ? 8.961 3.598 -5.84 1 95.69 41 ALA B N 1
ATOM 1048 C CA . ALA B 1 41 ? 10.359 3.514 -6.23 1 95.69 41 ALA B CA 1
ATOM 1049 C C . ALA B 1 41 ? 10.625 4.324 -7.496 1 95.69 41 ALA B C 1
ATOM 1051 O O . ALA B 1 41 ? 11.703 4.91 -7.652 1 95.69 41 ALA B O 1
ATOM 1052 N N . ASN B 1 42 ? 9.641 4.441 -8.391 1 95.56 42 ASN B N 1
ATOM 1053 C CA . ASN B 1 42 ? 9.859 5.07 -9.688 1 95.56 42 ASN B CA 1
ATOM 1054 C C . ASN B 1 42 ? 9.188 6.438 -9.773 1 95.56 42 ASN B C 1
ATOM 1056 O O . ASN B 1 42 ? 9.219 7.09 -10.82 1 95.56 42 ASN B O 1
ATOM 1060 N N . ASP B 1 43 ? 8.523 6.895 -8.758 1 97.62 43 ASP B N 1
ATOM 1061 C CA . ASP B 1 43 ? 7.895 8.211 -8.656 1 97.62 43 ASP B CA 1
ATOM 1062 C C . ASP B 1 43 ? 7.977 8.75 -7.23 1 97.62 43 ASP B C 1
ATOM 1064 O O . ASP B 1 43 ? 7.07 8.523 -6.422 1 97.62 43 ASP B O 1
ATOM 1068 N N . PRO B 1 44 ? 8.977 9.492 -6.922 1 95.94 44 PRO B N 1
ATOM 1069 C CA . PRO B 1 44 ? 9.18 9.93 -5.539 1 95.94 44 PRO B CA 1
ATOM 1070 C C . PRO B 1 44 ? 8.055 10.82 -5.027 1 95.94 44 PRO B C 1
ATOM 1072 O O . PRO B 1 44 ? 7.969 11.078 -3.824 1 95.94 44 PRO B O 1
ATOM 1075 N N . ASN B 1 45 ? 7.234 11.359 -5.895 1 98.56 45 ASN B N 1
ATOM 1076 C CA . ASN B 1 45 ? 6.141 12.219 -5.449 1 98.56 45 ASN B CA 1
ATOM 1077 C C . ASN B 1 45 ? 4.859 11.422 -5.215 1 98.56 45 ASN B C 1
ATOM 1079 O O . ASN B 1 45 ? 3.807 12.008 -4.949 1 98.56 45 ASN B O 1
ATOM 1083 N N . SER B 1 46 ? 4.945 10.141 -5.324 1 98.56 46 SER B N 1
ATOM 1084 C CA . SER B 1 46 ? 3.848 9.234 -4.988 1 98.56 46 SER B CA 1
ATOM 1085 C C . SER B 1 46 ? 4.078 8.555 -3.643 1 98.56 46 SER B C 1
ATOM 1087 O O . SER B 1 46 ? 5.07 7.848 -3.459 1 98.56 46 SER B O 1
ATOM 1089 N N . VAL B 1 47 ? 3.145 8.82 -2.639 1 98.75 47 VAL B N 1
ATOM 1090 C CA . VAL B 1 47 ? 3.34 8.32 -1.28 1 98.75 47 VAL B CA 1
ATOM 1091 C C . VAL B 1 47 ? 2.221 7.348 -0.92 1 98.75 47 VAL B C 1
ATOM 1093 O O . VAL B 1 47 ? 1.087 7.496 -1.384 1 98.75 47 VAL B O 1
ATOM 1096 N N . VAL B 1 48 ? 2.57 6.402 -0.179 1 98.81 48 VAL B N 1
ATOM 1097 C CA . VAL B 1 48 ? 1.668 5.391 0.358 1 98.81 48 VAL B CA 1
ATOM 1098 C C . VAL B 1 48 ? 1.726 5.402 1.884 1 98.81 48 VAL B C 1
ATOM 1100 O O . VAL B 1 48 ? 2.807 5.5 2.469 1 98.81 48 VAL B O 1
ATOM 1103 N N . LEU B 1 49 ? 0.601 5.387 2.51 1 98.88 49 LEU B N 1
ATOM 1104 C CA . LEU B 1 49 ? 0.508 5.219 3.955 1 98.88 49 LEU B CA 1
ATOM 1105 C C . LEU B 1 49 ? -0.261 3.949 4.309 1 98.88 49 LEU B C 1
ATOM 1107 O O . LEU B 1 49 ? -1.307 3.668 3.719 1 98.88 49 LEU B O 1
ATOM 1111 N N . VAL B 1 50 ? 0.29 3.164 5.18 1 98.88 50 VAL B N 1
ATOM 1112 C CA . VAL B 1 50 ? -0.403 2.023 5.766 1 98.88 50 VAL B CA 1
ATOM 1113 C C . VAL B 1 50 ? -0.835 2.359 7.191 1 98.88 50 VAL B C 1
ATOM 1115 O O . VAL B 1 50 ? 0 2.451 8.094 1 98.88 50 VAL B O 1
ATOM 1118 N N . PHE B 1 51 ? -2.178 2.475 7.379 1 98.75 51 PHE B N 1
ATOM 1119 C CA . PHE B 1 51 ? -2.7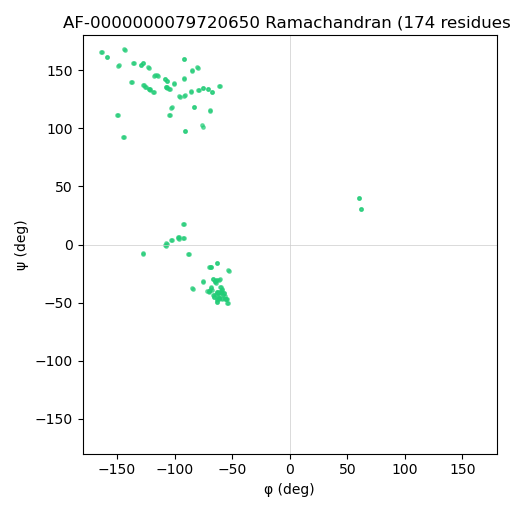73 2.844 8.656 1 98.75 51 PHE B CA 1
ATOM 1120 C C . PHE B 1 51 ? -3.199 1.604 9.43 1 98.75 51 PHE B C 1
ATOM 1122 O O . PHE B 1 51 ? -3.945 0.769 8.922 1 98.75 51 PHE B O 1
ATOM 1129 N N . GLU B 1 52 ? -2.73 1.51 10.727 1 98.5 52 GLU B N 1
ATOM 1130 C CA . GLU B 1 52 ? -3.113 0.39 11.578 1 98.5 52 GLU B CA 1
ATOM 1131 C C . GLU B 1 52 ? -4.219 0.79 12.555 1 98.5 52 GLU B C 1
ATOM 1133 O O . GLU B 1 52 ? -4.195 1.891 13.109 1 98.5 52 GLU B O 1
ATOM 1138 N N . ASP B 1 53 ? -5.211 -0.155 12.727 1 98.19 53 ASP B N 1
ATOM 1139 C CA . ASP B 1 53 ? -6.324 -0.002 13.656 1 98.19 53 ASP B CA 1
ATOM 1140 C C . ASP B 1 53 ? -7.156 1.233 13.32 1 98.19 53 ASP B C 1
ATOM 1142 O O . ASP B 1 53 ? -7.543 1.99 14.219 1 98.19 53 ASP B O 1
ATOM 1146 N N . ALA B 1 54 ? -7.324 1.41 11.984 1 98.31 54 ALA B N 1
ATOM 1147 C CA . ALA B 1 54 ? -8.039 2.594 11.516 1 98.31 54 ALA B CA 1
ATOM 1148 C C . ALA B 1 54 ? -9.547 2.416 11.648 1 98.31 54 ALA B C 1
ATOM 1150 O O . ALA B 1 54 ? -10.086 1.351 11.336 1 98.31 54 ALA B O 1
ATOM 1151 N N . ASP B 1 55 ? -10.172 3.471 12.219 1 97.38 55 ASP B N 1
ATOM 1152 C CA . ASP B 1 55 ? -11.617 3.615 12.039 1 97.38 55 ASP B CA 1
ATOM 1153 C C . ASP B 1 55 ? -11.953 4.113 10.641 1 97.38 55 ASP B C 1
ATOM 1155 O O . ASP B 1 55 ? -11.82 5.305 10.344 1 97.38 55 ASP B O 1
ATOM 1159 N N . MET B 1 56 ? -12.359 3.219 9.82 1 94.25 56 MET B N 1
ATOM 1160 C CA . MET B 1 56 ? -12.539 3.516 8.398 1 94.25 56 MET B CA 1
ATOM 1161 C C . MET B 1 56 ? -13.445 4.727 8.211 1 94.25 56 MET B C 1
ATOM 1163 O O . MET B 1 56 ? -13.156 5.605 7.395 1 94.25 56 MET B O 1
ATOM 1167 N N . GLU B 1 57 ? -14.641 4.793 8.852 1 95.19 57 GLU B N 1
ATOM 1168 C CA . GLU B 1 57 ? -15.586 5.898 8.711 1 95.19 57 GLU B CA 1
ATOM 1169 C C . GLU B 1 57 ? -14.953 7.223 9.133 1 95.19 57 GLU B C 1
ATOM 1171 O O . GLU B 1 57 ? -15.039 8.219 8.406 1 95.19 57 GLU B O 1
ATOM 1176 N N . LYS B 1 58 ? -14.281 7.242 10.25 1 97 58 LYS B N 1
ATOM 1177 C CA . LYS B 1 58 ? -13.688 8.469 10.773 1 97 58 LYS B CA 1
ATOM 1178 C C . LYS B 1 58 ? -12.5 8.914 9.922 1 97 58 LYS B C 1
ATOM 1180 O O . LYS B 1 58 ? -12.312 10.102 9.68 1 97 58 LYS B O 1
ATOM 1185 N N . LEU B 1 59 ? -11.648 7.953 9.453 1 97.06 59 LEU B N 1
ATOM 1186 C CA . LEU B 1 59 ? -10.539 8.297 8.57 1 97.06 59 LEU B CA 1
ATOM 1187 C C . LEU B 1 59 ? -11.039 8.898 7.266 1 97.06 59 LEU B C 1
ATOM 1189 O O . LEU B 1 59 ? -10.523 9.922 6.805 1 97.06 59 LEU B O 1
ATOM 1193 N N . GLY B 1 60 ? -12.062 8.289 6.664 1 95 60 GLY B N 1
ATOM 1194 C CA . GLY B 1 60 ? -12.688 8.844 5.473 1 95 60 GLY B CA 1
ATOM 1195 C C . GLY B 1 60 ? -13.203 10.25 5.672 1 95 60 GLY B C 1
ATOM 1196 O O . GLY B 1 60 ? -13.055 11.102 4.793 1 95 60 GLY B O 1
ATOM 1197 N N . ALA B 1 61 ? -13.828 10.477 6.848 1 96.19 61 ALA B N 1
ATOM 1198 C CA . ALA B 1 61 ? -14.359 11.805 7.16 1 96.19 61 ALA B CA 1
ATOM 1199 C C . ALA B 1 61 ? -13.234 12.836 7.234 1 96.19 61 ALA B C 1
ATOM 1201 O O . ALA B 1 61 ? -13.391 13.961 6.754 1 96.19 61 ALA B O 1
ATOM 1202 N N . ILE B 1 62 ? -12.102 12.438 7.848 1 96.69 62 ILE B N 1
ATOM 1203 C CA . ILE B 1 62 ? -10.961 13.344 7.926 1 96.69 62 ILE B CA 1
ATOM 1204 C C . ILE B 1 62 ? -10.453 13.656 6.52 1 96.69 62 ILE B C 1
ATOM 1206 O O . ILE B 1 62 ? -10.25 14.82 6.168 1 96.69 62 ILE B O 1
ATOM 1210 N N . ILE B 1 63 ? -10.25 12.703 5.641 1 95.62 63 ILE B N 1
ATOM 1211 C CA . ILE B 1 63 ? -9.68 12.812 4.301 1 95.62 63 ILE B CA 1
ATOM 1212 C C . ILE B 1 63 ? -10.586 13.68 3.428 1 95.62 63 ILE B C 1
ATOM 1214 O O . ILE B 1 63 ? -10.102 14.461 2.607 1 95.62 63 ILE B O 1
ATOM 1218 N N . ASN B 1 64 ? -11.859 13.648 3.713 1 94.62 64 ASN B N 1
ATOM 1219 C CA . ASN B 1 64 ? -12.812 14.32 2.828 1 94.62 64 ASN B CA 1
ATOM 1220 C C . ASN B 1 64 ? -13.359 15.602 3.457 1 94.62 64 ASN B C 1
ATOM 1222 O O . ASN B 1 64 ? -14.211 16.266 2.871 1 94.62 64 ASN B O 1
ATOM 1226 N N . ASP B 1 65 ? -12.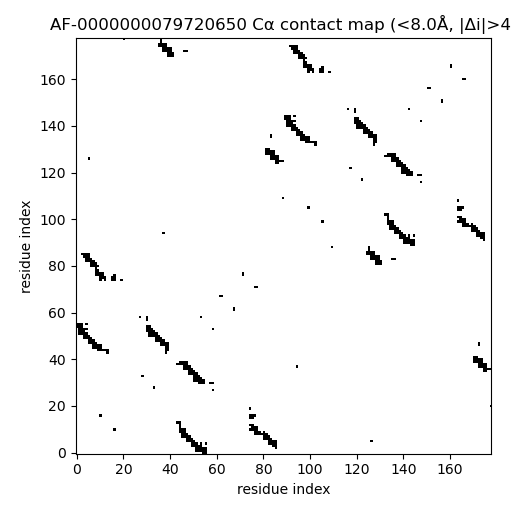875 15.898 4.68 1 95.38 65 ASP B N 1
ATOM 1227 C CA . ASP B 1 65 ? -13.336 17.094 5.379 1 95.38 65 ASP B CA 1
ATOM 1228 C C . ASP B 1 65 ? -12.836 18.359 4.695 1 95.38 65 ASP B C 1
ATOM 1230 O O . ASP B 1 65 ? -11.633 18.609 4.633 1 95.38 65 ASP B O 1
ATOM 1234 N N . PRO B 1 66 ? -13.695 19.234 4.113 1 95.25 66 PRO B N 1
ATOM 1235 C CA . PRO B 1 66 ? -13.266 20.484 3.498 1 95.25 66 PRO B CA 1
ATOM 1236 C C . PRO B 1 66 ? -12.414 21.344 4.434 1 95.25 66 PRO B C 1
ATOM 1238 O O . PRO B 1 66 ? -11.578 22.125 3.975 1 95.25 66 PRO B O 1
ATOM 1241 N N . LYS B 1 67 ? -12.516 21.172 5.73 1 95.31 67 LYS B N 1
ATOM 1242 C CA . LYS B 1 67 ? -11.742 21.953 6.699 1 95.31 67 LYS B CA 1
ATOM 1243 C C . LYS B 1 67 ? -10.266 21.578 6.641 1 95.31 67 LYS B C 1
ATOM 1245 O O . LYS B 1 67 ? -9.414 22.344 7.105 1 95.31 67 LYS B O 1
ATOM 1250 N N . ASN B 1 68 ? -10.016 20.391 6.059 1 95.25 68 ASN B N 1
ATOM 1251 C CA . ASN B 1 68 ? -8.625 19.938 5.992 1 95.25 68 ASN B CA 1
ATOM 1252 C C . ASN B 1 68 ? -7.992 20.281 4.645 1 95.25 68 ASN B C 1
ATOM 1254 O O . ASN B 1 68 ? -6.891 19.812 4.344 1 95.25 68 ASN B O 1
ATOM 1258 N N . LYS B 1 69 ? -8.695 21 3.867 1 95.31 69 LYS B N 1
ATOM 1259 C CA . LYS B 1 69 ? -8.133 21.422 2.586 1 95.31 69 LYS B CA 1
ATOM 1260 C C . LYS B 1 69 ? -6.855 22.219 2.783 1 95.31 69 LYS B C 1
ATOM 1262 O O . LYS B 1 69 ? -5.898 22.078 2.021 1 95.31 69 LYS B O 1
ATOM 1267 N N . ALA B 1 70 ? -6.781 23.062 3.76 1 95.38 70 ALA B N 1
ATOM 1268 C CA . ALA B 1 70 ? -5.617 23.906 4.016 1 95.38 70 ALA B CA 1
ATOM 1269 C C . ALA B 1 70 ? -4.391 23.062 4.348 1 95.38 70 ALA B C 1
ATOM 1271 O O . ALA B 1 70 ? -3.283 23.359 3.891 1 95.38 70 ALA B O 1
ATOM 1272 N N . ILE B 1 71 ? -4.641 22.016 5.156 1 96.25 71 ILE B N 1
ATOM 1273 C CA . ILE B 1 71 ? -3.506 21.172 5.504 1 96.25 71 ILE B CA 1
ATOM 1274 C C . ILE B 1 71 ? -3.049 20.391 4.273 1 96.25 71 ILE B C 1
ATOM 1276 O O . ILE B 1 71 ? -1.849 20.188 4.066 1 96.25 71 ILE B O 1
ATOM 1280 N N . LYS B 1 72 ? -3.939 19.906 3.428 1 97.62 72 LYS B N 1
ATOM 1281 C CA . LYS B 1 72 ? -3.582 19.234 2.178 1 97.62 72 LYS B CA 1
ATOM 1282 C C . LYS B 1 72 ? -2.764 20.156 1.277 1 97.62 72 LYS B C 1
ATOM 1284 O O . LYS B 1 72 ? -1.754 19.75 0.707 1 97.62 72 LYS B O 1
ATOM 1289 N N . ASP B 1 73 ? -3.193 21.422 1.222 1 98 73 ASP B N 1
ATOM 1290 C CA . ASP B 1 73 ? -2.471 22.391 0.417 1 98 73 ASP B CA 1
ATOM 1291 C C . ASP B 1 73 ? -1.07 22.641 0.975 1 98 73 ASP B C 1
ATOM 1293 O O . ASP B 1 73 ? -0.09 22.641 0.228 1 98 73 ASP B O 1
ATOM 1297 N N . ARG B 1 74 ? -1.014 22.797 2.209 1 98.06 74 ARG B N 1
ATOM 1298 C CA . ARG B 1 74 ? 0.259 23.047 2.877 1 98.06 74 ARG B CA 1
ATOM 1299 C C . ARG B 1 74 ? 1.234 21.906 2.646 1 98.06 74 ARG B C 1
ATOM 1301 O O . ARG B 1 74 ? 2.43 22.125 2.449 1 98.06 74 ARG B O 1
ATOM 1308 N N . HIS B 1 75 ? 0.661 20.734 2.617 1 98.31 75 HIS B N 1
ATOM 1309 C CA . HIS B 1 75 ? 1.497 19.547 2.451 1 98.31 75 HIS B CA 1
ATOM 1310 C C . HIS B 1 75 ? 1.536 19.094 0.995 1 98.31 75 HIS B C 1
ATOM 1312 O O . HIS B 1 75 ? 2.01 18 0.691 1 98.31 75 HIS B O 1
ATOM 1318 N N . THR B 1 76 ? 0.938 19.875 0.102 1 98.62 76 THR B N 1
ATOM 1319 C CA . THR B 1 76 ? 0.99 19.734 -1.348 1 98.62 76 THR B CA 1
ATOM 1320 C C . THR B 1 76 ? 0.388 18.391 -1.772 1 98.62 76 THR B C 1
ATOM 1322 O O . THR B 1 76 ? 0.876 17.75 -2.707 1 98.62 76 THR B O 1
ATOM 1325 N N . VAL B 1 77 ? -0.623 17.891 -0.971 1 98.62 77 VAL B N 1
ATOM 1326 C CA . VAL B 1 77 ? -1.348 16.672 -1.313 1 98.62 77 VAL B CA 1
ATOM 1327 C C . VAL B 1 77 ? -2.197 16.906 -2.561 1 98.62 77 VAL B C 1
ATOM 1329 O O . VAL B 1 77 ? -2.893 17.906 -2.662 1 98.62 77 VAL B O 1
ATOM 1332 N N . LEU B 1 78 ? -2.121 16.016 -3.545 1 98.25 78 LEU B N 1
ATOM 1333 C CA . LEU B 1 78 ? -2.93 16.109 -4.754 1 98.25 78 LEU B CA 1
ATOM 1334 C C . LEU B 1 78 ? -4.031 15.055 -4.75 1 98.25 78 LEU B C 1
ATOM 1336 O O . LEU B 1 78 ? -3.816 13.93 -4.289 1 98.25 78 LEU B O 1
ATOM 1340 N N . GLU B 1 79 ? -5.184 15.461 -5.227 1 96.38 79 GLU B N 1
ATOM 1341 C CA . GLU B 1 79 ? -6.285 14.531 -5.445 1 96.38 79 GLU B CA 1
ATOM 1342 C C . GLU B 1 79 ? -6.105 13.758 -6.75 1 96.38 79 GLU B C 1
ATOM 1344 O O . GLU B 1 79 ? -5.457 14.25 -7.68 1 96.38 79 GLU B O 1
ATOM 1349 N N . PRO B 1 80 ? -6.668 12.477 -6.824 1 96.69 80 PRO B N 1
ATOM 1350 C CA . PRO B 1 80 ? -7.441 11.812 -5.773 1 96.69 80 PRO B CA 1
ATOM 1351 C C . PRO B 1 80 ? -6.559 11.094 -4.754 1 96.69 80 PRO B C 1
ATOM 1353 O O . PRO B 1 80 ? -5.434 10.711 -5.074 1 96.69 80 PRO B O 1
ATOM 1356 N N . ILE B 1 81 ? -6.98 10.992 -3.541 1 97.44 81 ILE B N 1
ATOM 1357 C CA . ILE B 1 81 ? -6.465 10.039 -2.562 1 97.44 81 ILE B CA 1
ATOM 1358 C C . ILE B 1 81 ? -7.148 8.688 -2.744 1 97.44 81 ILE B C 1
ATOM 1360 O O . ILE B 1 81 ? -8.375 8.586 -2.629 1 97.44 81 ILE B O 1
ATOM 1364 N N . ILE B 1 82 ? -6.402 7.719 -3.047 1 97.31 82 ILE B N 1
ATOM 1365 C CA . ILE B 1 82 ? -6.93 6.379 -3.27 1 97.31 82 ILE B CA 1
ATOM 1366 C C . ILE B 1 82 ? -6.906 5.59 -1.961 1 97.31 82 ILE B C 1
ATOM 1368 O O . ILE B 1 82 ? -5.883 5.547 -1.273 1 97.31 82 ILE B O 1
ATOM 1372 N N . LEU B 1 83 ? -8.062 5.027 -1.608 1 97.56 83 LEU B N 1
ATOM 1373 C CA . LEU B 1 83 ? -8.156 4.168 -0.435 1 97.56 83 LEU B CA 1
ATOM 1374 C C . LEU B 1 83 ? -8.227 2.699 -0.843 1 97.56 83 LEU B C 1
ATOM 1376 O O . LEU B 1 83 ? -8.961 2.344 -1.77 1 97.56 83 LEU B O 1
ATOM 1380 N N . SER B 1 84 ? -7.445 1.898 -0.174 1 98.19 84 SER B N 1
ATOM 1381 C CA . SER B 1 84 ? -7.492 0.452 -0.358 1 98.19 84 SER B CA 1
ATOM 1382 C C . SER B 1 84 ? -7.797 -0.262 0.954 1 98.19 84 SER B C 1
ATOM 1384 O O . SER B 1 84 ? -7.18 0.024 1.981 1 98.19 84 SER B O 1
ATOM 1386 N N . LEU B 1 85 ? -8.719 -1.192 0.859 1 97.25 85 LEU B N 1
ATOM 1387 C CA . LEU B 1 85 ? -9.203 -1.89 2.045 1 97.25 85 LEU B CA 1
ATOM 1388 C C . LEU B 1 85 ? -8.695 -3.326 2.076 1 97.25 85 LEU B C 1
ATOM 1390 O O . LEU B 1 85 ? -8.641 -3.994 1.041 1 97.25 85 LEU B O 1
ATOM 1394 N N . GLN B 1 86 ? -8.367 -3.801 3.34 1 97.88 86 GLN B N 1
ATOM 1395 C CA . GLN B 1 86 ? -7.797 -5.133 3.5 1 97.88 86 GLN B CA 1
ATOM 1396 C C . GLN B 1 86 ? -8.844 -6.215 3.236 1 97.88 86 GLN B C 1
ATOM 1398 O O . GLN B 1 86 ? -9.984 -6.105 3.691 1 97.88 86 GLN B O 1
ATOM 1403 N N . LEU B 1 87 ? -8.453 -7.16 2.484 1 96.62 87 LEU B N 1
ATOM 1404 C CA . LEU B 1 87 ? -9.312 -8.312 2.254 1 96.62 87 LEU B CA 1
ATOM 1405 C C . LEU B 1 87 ? -9.023 -9.422 3.262 1 96.62 87 LEU B C 1
ATOM 1407 O O . LEU B 1 87 ? -7.879 -9.586 3.693 1 96.62 87 LEU B O 1
ATOM 1411 N N . SER B 1 88 ? -10.094 -10.148 3.727 1 90.5 88 SER B N 1
ATOM 1412 C CA . SER B 1 88 ? -9.938 -11.352 4.531 1 90.5 88 SER B CA 1
ATOM 1413 C C . SER B 1 88 ? -9.875 -12.602 3.654 1 90.5 88 SER B C 1
ATOM 1415 O O . SER B 1 88 ? -10.891 -13.016 3.086 1 90.5 88 SER B O 1
ATOM 1417 N N . LEU B 1 89 ? -8.617 -13.055 3.395 1 85.62 89 LEU B N 1
ATOM 1418 C CA . LEU B 1 89 ? -8.461 -14.195 2.496 1 85.62 89 LEU B CA 1
ATOM 1419 C C . LEU B 1 89 ? -8.148 -15.469 3.281 1 85.62 89 LEU B C 1
ATOM 1421 O O . LEU B 1 89 ? -7.578 -15.406 4.371 1 85.62 89 LEU B O 1
#

pLDDT: mean 96.95, std 3.0, range [75.0, 98.88]

Organism: NCBI:txid616991

Solvent-accessible surface area (backbone atoms only — not comparable to full-atom values): 9443 Å² total; per-residue (Å²): 122,65,36,55,38,36,37,36,33,38,35,78,41,48,68,58,32,60,72,43,49,67,58,50,53,63,71,43,51,88,40,30,80,47,69,49,46,26,31,29,74,90,39,73,38,31,39,34,38,44,31,34,52,21,33,61,70,60,49,51,48,56,77,66,33,75,85,43,46,62,59,34,55,71,34,26,54,39,84,71,71,45,49,25,41,61,58,93,126,121,67,36,53,38,37,37,37,33,40,36,76,39,50,67,58,32,61,72,41,50,68,58,50,53,62,71,44,52,90,38,30,80,49,70,49,47,25,31,28,74,90,39,72,39,31,39,34,38,45,31,34,53,21,33,59,71,60,47,52,49,56,78,67,32,76,85,43,46,62,60,34,55,71,34,26,53,39,84,70,70,46,49,23,42,61,58,93,127

Sequence (178 aa):
MKQTIVTRHRVGNIETWLKGHEDRVKLFADVVSSFRTFQDANDPNSVVLVFEDADMEKLGAIINDPKNKAIKDRHTVLEPIILSLQLSLMKQTIVTRHRVGNIETWLKGHEDRVKLFADVVSSFRTFQDANDPNSVVLVFEDADMEKLGAIINDPKNKAIKDRHTVLEPIILSLQLSL

Secondary structure (DSSP, 8-state):
-EEEEEEEEEES-HHHHHHTHHHHHHHHTTT-SEEEEEEETTEEEEEEEEEEEEEHHHHHHHHH-GGGHHHHHHTTEEEEEEEEEE---/-EEEEEEEEEES-HHHHHHTHHHHHHHHTTT-SEEEEEEETTEEEEEEEEEEEEEHHHHHHHHH-GGGHHHHHHTTEEEEEEEEEE---

Nearest PDB structures (foldseek):
  7bio-assembly1_A  TM=6.617E-01  e=1.746E-04  Streptomyces bottropensis
  4dn9-assembly1_A  TM=6.222E-01  e=4.898E-04  Chloroflexus aurantiacus J-10-fl
  2dt9-assembly1_B  TM=5.945E-01  e=3.990E-02  Thermus thermophilus
  1u8s-assembly1_B  TM=5.016E-01  e=9.752E-02  Vibrio cholerae
  3o1l-assembly1_A  TM=4.726E-01  e=2.930E-01  Pseudomonas syringae pv. tomato

Foldseek 3Di:
DFFKKKKKFFFPDLVQLVVCVVVVCVLQVVFFVDKDKDADPVHRRMIMIITGRGPPVVVVCSQPPPVCVVVCVSSRTDDDMDMDGDDDD/DFFKKKKKFFFPDLVQLVVCVVVVCVLQVVFFVDKDKDADPVHRRMIMIITGRGPPVVVVCSQPPPVCVVVCVSSRTDDDMDMDGDDDD

Radius of gyration: 16.41 Å; Cα contacts (8 Å, |Δi|>4): 330; chains: 2; bounding box: 34×44×35 Å